Protein AF-A0A1B6C7W1-F1 (afdb_monomer)

Sequence (99 aa):
LTWLESEPRTPLICILSIGSDPSPQVTALAKSKEIPLRSVSMGQGQELHARRLISEAMAGGGWVLLQNIHLSLPFCSEAMDALVDTETIHETFRLWMTT

Radius of gyration: 12.59 Å; Cα contacts (8 Å, |Δi|>4): 150; chains: 1; bounding box: 34×22×38 Å

Nearest PDB structures (foldseek):
  8glv-assembly1_Lo  TM=9.246E-01  e=7.689E-09  Chlamydomonas reinhardtii
  8glv-assembly1_Kg  TM=9.139E-01  e=1.406E-08  Chlamydomonas reinhardtii
  6zyy-assembly1_C  TM=9.348E-01  e=1.719E-08  Tetrahymena thermophila SB210
  8j07-assembly1_k8  TM=9.319E-01  e=3.593E-08  Homo sapiens
  8glv-assembly1_Cn  TM=9.502E-01  e=3.070E-07  Chlamydomonas reinhardtii

Organism: NCBI:txid38151

Mean predicted aligned error: 3.96 Å

Foldseek 3Di:
DVVVPDWQLRAAEDEDDPPDDCVVVVVVVCVVVVFDEDEDEDAPPCLVVQVVVLVCCQVPNGEYEYEPCVNPVVSVVVSSVCSVPDPGGDGRYHYYYYD

Solvent-accessible surface area (backbone atoms only — not comparable to full-atom values): 5553 Å² total; per-residue (Å²): 109,75,68,84,77,52,45,51,72,50,64,47,76,47,79,48,55,96,94,51,77,60,65,65,56,55,50,52,49,29,57,76,66,75,40,59,70,47,77,47,68,47,44,95,82,35,62,69,56,50,52,51,52,47,53,52,19,31,70,72,27,23,33,35,36,37,32,45,35,72,66,38,53,72,56,50,54,51,54,54,49,50,51,66,72,48,90,72,64,26,83,66,14,37,44,37,37,31,74

pLDDT: mean 90.64, std 9.07, range [51.09, 97.94]

InterPro domains:
  IPR004273 Dynein heavy chain, D6 P-loop domain [PF03028] (8-99)
  IPR026983 Dynein heavy chain [PTHR22878] (3-99)
  IPR027417 P-loop containing nucleoside triphosphate hydrolase [G3DSA:3.40.50.300] (2-99)

Structure (mmCIF, N/CA/C/O backbone):
data_AF-A0A1B6C7W1-F1
#
_entry.id   AF-A0A1B6C7W1-F1
#
loop_
_atom_site.group_PDB
_atom_site.id
_atom_site.type_symbol
_atom_site.label_atom_id
_atom_site.label_alt_id
_atom_site.label_comp_id
_atom_site.label_asym_id
_atom_site.label_entity_id
_atom_site.label_seq_id
_atom_site.pdbx_PDB_ins_code
_atom_site.Cartn_x
_atom_site.Cartn_y
_atom_site.Cartn_z
_atom_site.occupancy
_atom_site.B_iso_or_equiv
_atom_site.auth_seq_id
_atom_site.auth_comp_id
_atom_site.auth_asym_id
_atom_site.auth_atom_id
_atom_site.pdbx_PDB_model_num
ATOM 1 N N . LEU A 1 1 ? -17.583 -1.476 -5.078 1.00 51.09 1 LEU A N 1
ATOM 2 C CA . LEU A 1 1 ? -17.892 -2.777 -4.447 1.00 51.09 1 LEU A CA 1
ATOM 3 C C . LEU A 1 1 ? -16.654 -3.320 -3.746 1.00 51.09 1 LEU A C 1
ATOM 5 O O . LEU A 1 1 ? -16.697 -3.444 -2.538 1.00 51.09 1 LEU A O 1
ATOM 9 N N . THR A 1 2 ? -15.516 -3.429 -4.433 1.00 62.78 2 THR A N 1
ATOM 10 C CA . THR A 1 2 ? -14.262 -4.003 -3.905 1.00 62.78 2 THR A CA 1
ATOM 11 C C . THR A 1 2 ? -13.734 -3.405 -2.590 1.00 62.78 2 THR A C 1
ATOM 13 O O . THR A 1 2 ? -13.190 -4.131 -1.774 1.00 62.78 2 THR A O 1
ATOM 16 N N . TRP A 1 3 ? -13.895 -2.097 -2.344 1.00 58.91 3 TRP A N 1
ATOM 17 C CA . TRP A 1 3 ? -13.501 -1.495 -1.056 1.00 58.91 3 TRP A CA 1
ATOM 18 C C . TRP A 1 3 ? -14.487 -1.780 0.092 1.00 58.91 3 TRP A C 1
ATOM 20 O O . TRP A 1 3 ? -14.072 -1.863 1.240 1.00 58.91 3 TRP A O 1
ATOM 30 N N . LEU A 1 4 ? -15.787 -1.922 -0.190 1.00 67.25 4 LEU A N 1
ATOM 31 C CA . LEU A 1 4 ? -16.784 -2.180 0.864 1.00 67.25 4 LEU A CA 1
ATOM 32 C C . LEU A 1 4 ? -16.597 -3.562 1.500 1.00 67.25 4 LEU A C 1
ATOM 34 O O . LEU A 1 4 ? -17.016 -3.778 2.628 1.00 67.25 4 LEU A O 1
ATOM 38 N N . GLU A 1 5 ? -15.965 -4.469 0.762 1.00 70.56 5 GLU A N 1
ATOM 39 C CA . GLU A 1 5 ? -15.652 -5.833 1.179 1.00 70.56 5 GLU A CA 1
ATOM 40 C C . GLU A 1 5 ? -14.203 -5.970 1.669 1.00 70.56 5 GLU A C 1
ATOM 42 O O . GLU A 1 5 ? -13.781 -7.070 2.009 1.00 70.56 5 GLU A O 1
ATOM 47 N N . SER A 1 6 ? -13.415 -4.886 1.683 1.00 78.38 6 SER A N 1
ATOM 48 C CA . SER A 1 6 ? -12.017 -4.957 2.106 1.00 78.38 6 SER A CA 1
ATOM 49 C C . SER A 1 6 ? -11.857 -4.695 3.595 1.00 78.38 6 SER A C 1
ATOM 51 O O . SER A 1 6 ? -12.533 -3.842 4.176 1.00 78.38 6 SER A O 1
ATOM 53 N N . GLU A 1 7 ? -10.897 -5.385 4.200 1.00 84.75 7 GLU A N 1
ATOM 54 C CA . GLU A 1 7 ? -10.582 -5.303 5.625 1.00 84.75 7 GLU A CA 1
ATOM 55 C C . GLU A 1 7 ? -9.212 -4.642 5.848 1.00 84.75 7 GLU A C 1
ATOM 57 O O . GLU A 1 7 ? -8.350 -4.709 4.969 1.00 84.75 7 GLU A O 1
ATOM 62 N N . PRO A 1 8 ? -8.953 -4.023 7.016 1.00 86.38 8 PRO A N 1
ATOM 63 C CA . PRO A 1 8 ? -7.662 -3.389 7.293 1.00 86.38 8 PRO A CA 1
ATOM 64 C C . PRO A 1 8 ? -6.455 -4.328 7.177 1.00 86.38 8 PRO A C 1
ATOM 66 O O . PRO A 1 8 ? -5.377 -3.902 6.771 1.00 86.38 8 PRO A O 1
ATOM 69 N N . ARG A 1 9 ? -6.637 -5.610 7.510 1.00 90.94 9 ARG A N 1
ATOM 70 C CA . ARG A 1 9 ? -5.585 -6.640 7.463 1.00 90.94 9 ARG A CA 1
ATOM 71 C C . ARG A 1 9 ? -5.523 -7.393 6.141 1.00 90.94 9 ARG A C 1
ATOM 73 O O . ARG A 1 9 ? -4.618 -8.197 5.947 1.00 90.94 9 ARG A O 1
ATOM 80 N N . THR A 1 10 ? -6.461 -7.136 5.235 1.00 89.69 10 THR A N 1
ATOM 81 C CA . THR A 1 10 ? -6.540 -7.816 3.945 1.00 89.69 10 THR A CA 1
ATOM 82 C C . THR A 1 10 ? -6.174 -6.822 2.850 1.00 89.69 10 THR A C 1
ATOM 84 O O . THR A 1 10 ? -7.019 -6.029 2.423 1.00 89.69 10 THR A O 1
ATOM 87 N N . PRO A 1 11 ? -4.911 -6.817 2.398 1.00 88.62 11 PRO A N 1
ATOM 88 C CA . PRO A 1 11 ? -4.491 -5.899 1.361 1.00 88.62 11 PRO A CA 1
ATOM 89 C C . PRO A 1 11 ? -5.153 -6.228 0.025 1.00 88.62 11 PRO A C 1
ATOM 91 O O . PRO A 1 11 ? -5.427 -7.383 -0.302 1.00 88.62 11 PRO A O 1
ATOM 94 N N . LEU A 1 12 ? -5.364 -5.189 -0.775 1.00 89.06 12 LEU A N 1
ATOM 95 C CA . LEU A 1 12 ? -5.900 -5.299 -2.125 1.00 89.06 12 LEU A CA 1
ATOM 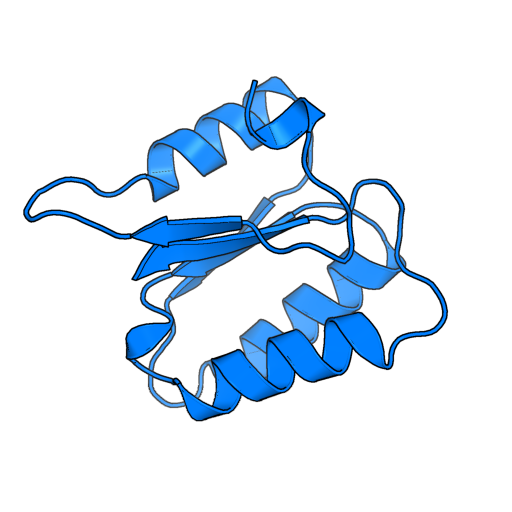96 C C . LEU A 1 12 ? -4.748 -5.256 -3.127 1.00 89.06 12 LEU A C 1
ATOM 98 O O . LEU A 1 12 ? -3.994 -4.284 -3.168 1.00 89.06 12 LEU A O 1
ATOM 102 N N . ILE A 1 13 ? -4.630 -6.295 -3.953 1.00 86.44 13 ILE A N 1
ATOM 103 C CA . ILE A 1 13 ? -3.609 -6.383 -5.001 1.00 86.44 13 ILE A CA 1
ATOM 104 C C . ILE A 1 13 ? -4.283 -6.234 -6.362 1.00 86.44 13 ILE A C 1
ATOM 106 O O . ILE A 1 13 ? -5.168 -7.011 -6.722 1.00 86.44 13 ILE A O 1
ATOM 110 N N . CYS A 1 14 ? -3.848 -5.242 -7.132 1.00 84.50 14 CYS A N 1
ATOM 111 C CA . CYS A 1 14 ? -4.251 -5.062 -8.516 1.00 84.50 14 CYS A CA 1
ATOM 112 C C . CYS A 1 14 ? -3.161 -5.604 -9.445 1.00 84.50 14 CYS A C 1
ATOM 114 O O . CYS A 1 14 ? -2.082 -5.020 -9.553 1.00 84.50 14 CYS A O 1
ATOM 116 N N . ILE A 1 15 ? -3.464 -6.710 -10.124 1.00 79.62 15 ILE A N 1
ATOM 117 C CA . ILE A 1 15 ? -2.573 -7.313 -11.118 1.00 79.62 15 ILE A CA 1
ATOM 118 C C . ILE A 1 15 ? -2.735 -6.549 -12.429 1.00 79.62 15 ILE A C 1
ATOM 120 O O . ILE A 1 15 ? -3.845 -6.470 -12.964 1.00 79.62 15 ILE A O 1
ATOM 124 N N . LEU A 1 16 ? -1.649 -5.961 -12.931 1.00 77.38 16 LEU A N 1
ATOM 125 C CA . LEU A 1 16 ? -1.709 -5.121 -14.118 1.00 77.38 16 LEU A CA 1
ATOM 126 C C . LEU A 1 16 ? -1.611 -5.977 -15.382 1.00 77.38 16 LEU A C 1
ATOM 128 O O . LEU A 1 16 ? -0.674 -6.750 -15.572 1.00 77.38 16 LEU A O 1
ATOM 132 N N . SER A 1 17 ? -2.575 -5.813 -16.286 1.00 73.12 17 SER A N 1
ATOM 133 C CA . SER A 1 17 ? -2.400 -6.188 -17.689 1.00 73.12 17 SER A CA 1
ATOM 134 C C . SER A 1 17 ? -1.705 -5.048 -18.436 1.00 73.12 17 SER A C 1
ATOM 136 O O . SER A 1 17 ? -1.837 -3.884 -18.052 1.00 73.12 17 SER A O 1
ATOM 138 N N . ILE A 1 18 ? -1.010 -5.357 -19.536 1.00 68.69 18 ILE A N 1
ATOM 139 C CA . ILE A 1 18 ? -0.343 -4.355 -20.385 1.00 68.69 18 ILE A CA 1
ATOM 140 C C . ILE A 1 18 ? -1.302 -3.185 -20.674 1.00 68.69 18 ILE A C 1
ATOM 142 O O . ILE A 1 18 ? -2.380 -3.385 -21.230 1.00 68.69 18 ILE A O 1
ATOM 146 N N . GLY A 1 19 ? -0.907 -1.969 -20.280 1.00 66.62 19 GLY A N 1
ATOM 147 C CA . GLY A 1 19 ? -1.661 -0.733 -20.525 1.00 66.62 19 GLY A CA 1
ATOM 148 C C . GLY A 1 19 ? -2.736 -0.368 -19.491 1.00 66.62 19 GLY A C 1
ATOM 149 O O . GLY A 1 19 ? -3.417 0.636 -19.683 1.00 66.62 19 GLY A O 1
ATOM 150 N N . SER A 1 20 ? -2.894 -1.127 -18.402 1.00 74.81 20 SER A N 1
ATOM 151 C CA . SER A 1 20 ? -3.864 -0.827 -17.341 1.00 74.81 20 SER A CA 1
ATOM 152 C C . SER A 1 20 ? -3.148 -0.496 -16.034 1.00 74.81 20 SER A C 1
ATOM 154 O O . SER A 1 20 ? -2.761 -1.407 -15.316 1.00 74.81 20 SER A O 1
ATOM 156 N N . ASP A 1 21 ? -3.000 0.791 -15.704 1.00 81.19 21 ASP A N 1
ATOM 157 C CA . ASP A 1 21 ? -2.586 1.247 -14.368 1.00 81.19 21 ASP A CA 1
ATOM 158 C C . ASP A 1 21 ? -3.829 1.697 -13.561 1.00 81.19 21 ASP A C 1
ATOM 160 O O . ASP A 1 21 ? -4.491 2.664 -13.946 1.00 81.19 21 ASP A O 1
ATOM 164 N N . PRO A 1 22 ? -4.187 1.019 -12.458 1.00 85.81 22 PRO A N 1
ATOM 165 C CA . PRO A 1 22 ? -5.310 1.334 -11.589 1.00 85.81 22 PRO A CA 1
ATOM 166 C C . PRO A 1 22 ? -4.954 2.386 -10.534 1.00 85.81 22 PRO A C 1
ATOM 168 O O . PRO A 1 22 ? -5.850 2.848 -9.828 1.00 85.81 22 PRO A O 1
ATOM 171 N N . SER A 1 23 ? -3.693 2.820 -10.421 1.00 89.44 23 SER A N 1
ATOM 172 C CA . SER A 1 23 ? -3.279 3.865 -9.472 1.00 89.44 23 SER A CA 1
ATOM 173 C C . SER A 1 23 ? -4.143 5.139 -9.561 1.00 89.44 23 SER A C 1
ATOM 175 O O . SER A 1 23 ? -4.568 5.642 -8.512 1.00 89.44 23 SER A O 1
ATOM 177 N N . PRO A 1 24 ? -4.511 5.648 -10.761 1.00 91.06 24 PRO A N 1
ATOM 178 C CA . PRO A 1 24 ? -5.423 6.786 -10.885 1.00 91.06 24 PRO A CA 1
ATOM 179 C C . PRO A 1 24 ? -6.832 6.490 -10.354 1.00 91.06 24 PRO A C 1
ATOM 181 O O . PRO A 1 24 ? -7.472 7.372 -9.786 1.00 91.06 24 PRO A O 1
ATOM 184 N N . GLN A 1 25 ? -7.315 5.253 -10.500 1.00 90.38 25 GLN A N 1
ATOM 185 C CA . GLN A 1 25 ? -8.643 4.832 -10.041 1.00 90.38 25 GLN A CA 1
ATOM 186 C C . GLN A 1 25 ? -8.683 4.719 -8.513 1.00 90.38 25 GLN A C 1
ATOM 188 O O . GLN A 1 25 ? -9.625 5.208 -7.891 1.00 90.38 25 GLN A O 1
ATOM 193 N N . VAL A 1 26 ? -7.634 4.154 -7.901 1.00 91.44 26 VAL A N 1
ATOM 194 C CA . VAL A 1 26 ? -7.458 4.125 -6.438 1.00 91.44 26 VAL A CA 1
ATOM 195 C C . VAL A 1 26 ? -7.393 5.550 -5.885 1.00 91.44 26 VAL A C 1
ATOM 197 O O . VAL A 1 26 ? -8.083 5.873 -4.919 1.00 91.44 26 VAL A O 1
ATOM 200 N N . THR A 1 27 ? -6.635 6.431 -6.543 1.00 92.81 27 THR A N 1
ATOM 201 C CA . THR A 1 27 ? -6.520 7.847 -6.161 1.00 92.81 27 THR A CA 1
ATOM 202 C C . THR A 1 27 ? -7.856 8.583 -6.256 1.00 92.81 27 THR A C 1
ATOM 204 O O . THR A 1 27 ? -8.249 9.283 -5.321 1.00 92.81 27 THR A O 1
ATOM 207 N N . ALA A 1 28 ? -8.590 8.405 -7.356 1.00 93.44 28 ALA A N 1
ATOM 208 C CA . ALA A 1 28 ? -9.911 9.000 -7.529 1.00 93.44 28 ALA A CA 1
ATOM 209 C C . ALA A 1 28 ? -10.909 8.483 -6.482 1.00 93.44 28 ALA A C 1
ATOM 211 O O . ALA A 1 28 ? -11.681 9.269 -5.928 1.00 93.44 28 ALA A O 1
ATOM 212 N N . LEU A 1 29 ? -10.860 7.185 -6.166 1.00 91.75 29 LEU A N 1
ATOM 213 C CA . LEU A 1 29 ? -11.705 6.582 -5.144 1.00 91.75 29 LEU A CA 1
ATOM 214 C C . LEU A 1 29 ? -11.399 7.158 -3.757 1.00 91.75 29 LEU A C 1
ATOM 216 O O . LEU A 1 29 ? -12.328 7.620 -3.096 1.00 91.75 29 LEU A O 1
ATOM 220 N N . ALA A 1 30 ? -10.129 7.196 -3.343 1.00 93.62 30 ALA A N 1
ATOM 221 C CA . ALA A 1 30 ? -9.722 7.773 -2.061 1.00 93.62 30 ALA A CA 1
ATOM 222 C C . ALA A 1 30 ? -10.189 9.230 -1.929 1.00 93.62 30 ALA A C 1
ATOM 224 O O . ALA A 1 30 ? -10.807 9.596 -0.931 1.00 93.62 30 ALA A O 1
ATOM 225 N N . LYS A 1 31 ? -10.005 10.030 -2.991 1.00 94.62 31 LYS A N 1
ATOM 226 C CA . LYS A 1 31 ? -10.482 11.417 -3.052 1.00 94.62 31 LYS A CA 1
ATOM 227 C C . LYS A 1 31 ? -12.002 11.515 -2.919 1.00 94.62 31 LYS A C 1
ATOM 229 O O . LYS A 1 31 ? -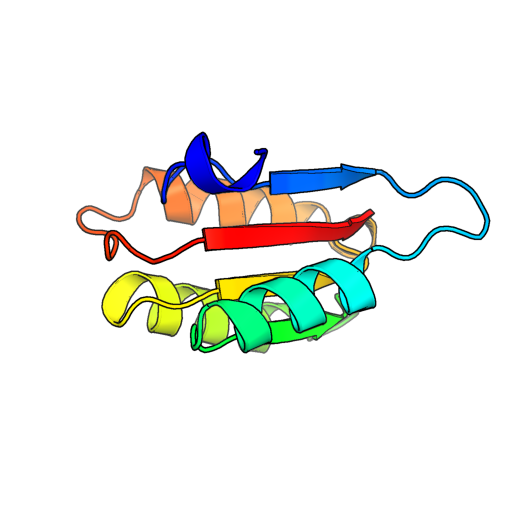12.484 12.346 -2.162 1.00 94.62 31 LYS A O 1
ATOM 234 N N . SER A 1 32 ? -12.759 10.664 -3.615 1.00 94.75 32 SER A N 1
ATOM 235 C CA . SER A 1 32 ? -14.230 10.646 -3.528 1.00 94.75 32 SER A CA 1
ATOM 236 C C . SER A 1 32 ? -14.760 10.252 -2.145 1.00 94.75 32 SER A C 1
ATOM 238 O O . SER A 1 32 ? -15.907 10.543 -1.819 1.00 94.75 32 SER A O 1
ATOM 240 N N . LYS A 1 33 ? -13.934 9.563 -1.352 1.00 90.31 33 LYS A N 1
ATOM 241 C CA . LYS A 1 33 ? -14.236 9.134 0.014 1.00 90.31 33 LYS A CA 1
ATOM 242 C C . LYS A 1 33 ? -13.642 10.057 1.075 1.00 90.31 33 LYS A C 1
ATOM 244 O O . LYS A 1 33 ? -13.833 9.781 2.251 1.00 90.31 33 LYS A O 1
ATOM 249 N N . GLU A 1 34 ? -12.923 11.104 0.664 1.00 94.94 34 GLU A N 1
ATOM 250 C CA . GLU A 1 34 ? -12.194 12.013 1.557 1.00 94.94 34 GLU A CA 1
ATOM 251 C C . GLU A 1 34 ? -11.206 11.278 2.481 1.00 94.94 34 GLU A C 1
ATOM 253 O O . GLU A 1 34 ? -10.926 11.702 3.600 1.00 94.94 34 GLU A O 1
ATOM 258 N N . ILE A 1 35 ? -10.650 10.161 2.001 1.00 94.56 35 ILE A N 1
ATOM 259 C CA . ILE A 1 35 ? -9.675 9.360 2.742 1.00 94.56 35 ILE A CA 1
ATOM 260 C C . ILE A 1 35 ? -8.263 9.787 2.320 1.00 94.56 35 ILE A C 1
ATOM 262 O O . ILE A 1 35 ? -7.969 9.804 1.120 1.00 94.56 35 ILE A O 1
ATOM 266 N N . PRO A 1 36 ? -7.358 10.091 3.270 1.0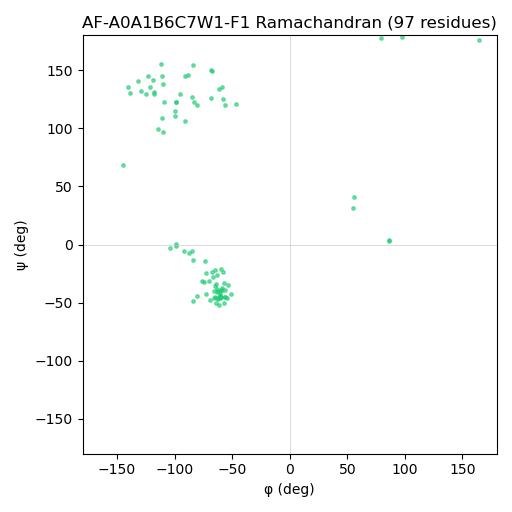0 96.06 36 PRO A N 1
ATOM 267 C CA . PRO A 1 36 ? -5.959 10.346 2.953 1.00 96.06 36 PRO A CA 1
ATOM 268 C C . PRO A 1 36 ? -5.338 9.138 2.250 1.00 96.06 36 PRO A C 1
ATOM 270 O O . PRO A 1 36 ? -5.373 8.030 2.779 1.00 96.06 36 PRO A O 1
ATOM 273 N N . LEU A 1 37 ? -4.748 9.352 1.076 1.00 96.94 37 LEU A N 1
ATOM 274 C CA . LEU A 1 37 ? -3.993 8.342 0.339 1.00 96.94 37 LEU A CA 1
ATOM 275 C C . LEU A 1 37 ? -2.549 8.806 0.200 1.00 96.94 37 LEU A C 1
ATOM 277 O O . LEU A 1 37 ? -2.294 9.932 -0.229 1.00 96.94 37 LEU A O 1
ATOM 281 N N . ARG A 1 38 ? -1.607 7.920 0.517 1.00 97.50 38 ARG A N 1
ATOM 282 C CA . ARG A 1 38 ? -0.182 8.127 0.261 1.00 97.50 38 ARG A CA 1
ATOM 283 C C . ARG A 1 38 ? 0.337 7.015 -0.635 1.00 97.50 38 ARG A C 1
ATOM 285 O O . ARG A 1 38 ? 0.014 5.851 -0.425 1.00 97.50 38 ARG A O 1
ATOM 292 N N . SER A 1 39 ? 1.130 7.369 -1.635 1.00 96.12 39 SER A N 1
ATOM 293 C CA . SER A 1 39 ? 1.636 6.425 -2.629 1.00 96.12 39 SER A CA 1
ATOM 294 C C . SER A 1 39 ? 3.155 6.433 -2.677 1.00 96.12 39 SER A C 1
ATOM 296 O O . SER A 1 39 ? 3.775 7.489 -2.560 1.00 96.12 39 SER A O 1
ATOM 298 N N . VAL A 1 40 ? 3.742 5.266 -2.914 1.00 96.31 40 VAL A N 1
ATOM 299 C CA . VAL A 1 40 ? 5.173 5.098 -3.169 1.00 96.31 40 VAL A CA 1
ATOM 300 C C . VAL A 1 40 ? 5.353 4.077 -4.286 1.00 96.31 40 VAL A C 1
ATOM 302 O O . VAL A 1 40 ? 4.770 2.996 -4.240 1.00 96.31 40 VAL A O 1
ATOM 305 N N . SER A 1 41 ? 6.155 4.415 -5.297 1.00 95.38 41 SER A N 1
ATOM 306 C CA . SER A 1 41 ? 6.603 3.430 -6.281 1.00 95.38 41 SER A CA 1
ATOM 307 C C . SER A 1 41 ? 7.796 2.689 -5.718 1.00 95.38 41 SER A C 1
ATOM 309 O O . SER A 1 41 ? 8.807 3.303 -5.387 1.00 95.38 41 SER A O 1
ATOM 311 N N . MET A 1 42 ? 7.681 1.371 -5.635 1.00 95.56 42 MET A N 1
ATOM 312 C CA . MET A 1 42 ? 8.751 0.517 -5.155 1.00 95.56 42 MET A CA 1
ATOM 313 C C . MET A 1 42 ? 9.918 0.510 -6.142 1.00 95.56 42 MET A C 1
ATOM 315 O O . MET A 1 42 ? 9.761 0.718 -7.344 1.00 95.56 42 MET A O 1
ATOM 319 N N . GLY A 1 43 ? 11.109 0.324 -5.590 1.00 91.31 43 GLY A N 1
ATOM 320 C CA . GLY A 1 43 ? 12.393 0.441 -6.263 1.00 91.31 43 GLY A CA 1
ATOM 321 C C . GLY A 1 43 ? 13.497 0.529 -5.214 1.00 91.31 43 GLY A C 1
ATOM 322 O O . GLY A 1 43 ? 13.214 0.578 -4.015 1.00 91.31 43 GLY A O 1
ATOM 323 N N . GLN A 1 44 ? 14.753 0.561 -5.652 1.00 91.44 44 GLN A N 1
ATOM 324 C CA . GLN A 1 44 ? 15.895 0.538 -4.740 1.00 91.44 44 GLN A CA 1
ATOM 325 C C . GLN A 1 44 ? 15.832 1.687 -3.714 1.00 91.44 44 GLN A C 1
ATOM 327 O O . GLN A 1 44 ? 15.846 2.861 -4.082 1.00 91.44 44 GLN A O 1
ATOM 332 N N . GLY A 1 45 ? 15.791 1.340 -2.423 1.00 93.38 45 GLY A N 1
ATOM 333 C CA . GLY A 1 45 ? 15.851 2.292 -1.310 1.00 93.38 45 GLY A CA 1
ATOM 334 C C . GLY A 1 45 ? 14.504 2.888 -0.886 1.00 93.38 45 GLY A C 1
ATOM 335 O O . GLY A 1 45 ? 14.477 3.747 -0.003 1.00 93.38 45 GLY A O 1
ATOM 336 N N . GLN A 1 46 ? 13.389 2.452 -1.477 1.00 96.69 46 GLN A N 1
ATOM 337 C CA . GLN A 1 46 ? 12.047 2.945 -1.135 1.00 96.69 46 GLN A CA 1
ATOM 338 C C . GLN A 1 46 ? 11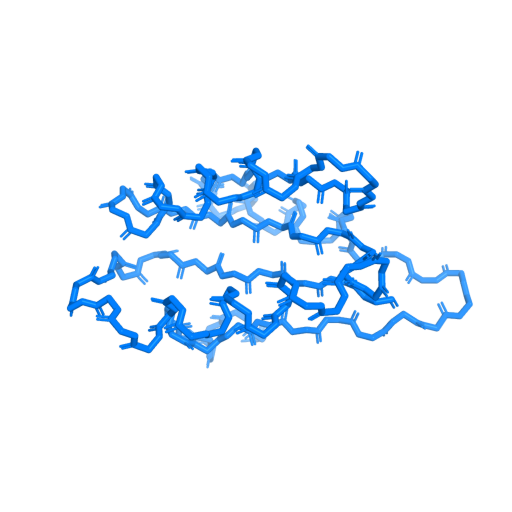.431 2.233 0.074 1.00 96.69 46 GLN A C 1
ATOM 340 O O . GLN A 1 46 ? 10.474 2.731 0.666 1.00 96.69 46 GLN A O 1
ATOM 345 N N . GLU A 1 47 ? 11.999 1.107 0.504 1.00 95.81 47 GLU A N 1
ATOM 346 C CA . GLU A 1 47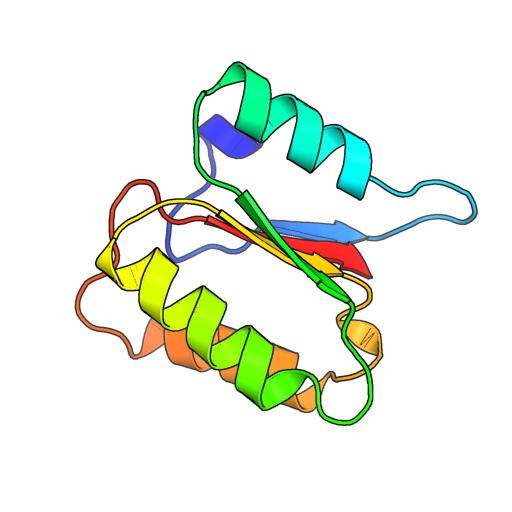 ? 11.470 0.264 1.577 1.00 95.81 47 GLU A CA 1
ATOM 347 C C . GLU A 1 47 ? 11.350 1.025 2.903 1.00 95.81 47 GLU A C 1
ATOM 349 O O . GLU A 1 47 ? 10.382 0.853 3.642 1.00 95.81 47 GLU A O 1
ATOM 354 N N . LEU A 1 48 ? 12.324 1.884 3.228 1.00 96.44 48 LEU A N 1
ATOM 355 C CA . LEU A 1 48 ? 12.281 2.688 4.455 1.00 96.44 48 LEU A CA 1
ATOM 356 C C . LEU A 1 48 ? 11.128 3.698 4.421 1.00 96.44 48 LEU A C 1
ATOM 358 O O . LEU A 1 48 ? 10.462 3.914 5.434 1.00 96.44 48 LEU A O 1
ATOM 362 N N . HIS A 1 49 ? 10.891 4.314 3.263 1.00 97.19 49 HIS A N 1
ATOM 363 C CA . HIS A 1 49 ? 9.798 5.261 3.092 1.00 97.19 49 HIS A CA 1
ATOM 364 C C . HIS A 1 49 ? 8.445 4.545 3.153 1.00 97.19 49 HIS A C 1
ATOM 366 O O . HIS A 1 49 ? 7.583 4.943 3.933 1.00 97.19 49 HIS A O 1
ATOM 372 N N . ALA A 1 50 ? 8.300 3.435 2.424 1.00 97.44 50 ALA A N 1
ATOM 373 C CA . ALA A 1 50 ? 7.101 2.605 2.429 1.00 97.44 50 ALA A CA 1
ATOM 374 C C . ALA A 1 50 ? 6.730 2.125 3.843 1.00 97.44 50 ALA A C 1
ATOM 376 O O . ALA A 1 50 ? 5.583 2.281 4.256 1.00 97.44 50 ALA A O 1
ATOM 377 N N . ARG A 1 51 ? 7.706 1.648 4.631 1.00 97.31 51 ARG A N 1
ATOM 378 C CA . ARG A 1 51 ? 7.502 1.250 6.039 1.00 97.31 51 ARG A CA 1
ATOM 379 C C . ARG A 1 51 ? 6.889 2.359 6.885 1.00 97.31 51 ARG A C 1
ATOM 381 O O . ARG A 1 51 ? 5.953 2.113 7.639 1.00 97.31 51 ARG A O 1
ATOM 388 N N . ARG A 1 52 ? 7.414 3.582 6.757 1.00 97.69 52 ARG A N 1
ATOM 389 C CA . ARG A 1 52 ? 6.906 4.745 7.500 1.00 97.69 52 ARG A CA 1
ATOM 390 C C . ARG A 1 52 ? 5.467 5.057 7.111 1.00 97.69 52 ARG A C 1
ATOM 392 O O . ARG A 1 52 ? 4.633 5.223 7.991 1.00 97.69 52 ARG A O 1
ATOM 399 N N . LEU A 1 53 ? 5.163 5.067 5.810 1.00 97.94 53 LEU A N 1
ATOM 400 C CA . LEU A 1 53 ? 3.804 5.311 5.322 1.00 97.94 53 LEU A CA 1
ATOM 401 C C . LEU A 1 53 ? 2.809 4.272 5.850 1.00 97.94 53 LEU A C 1
ATOM 403 O O . LEU A 1 53 ? 1.734 4.648 6.309 1.00 97.94 53 LEU A O 1
ATOM 407 N N . ILE A 1 54 ? 3.180 2.988 5.806 1.00 97.62 54 ILE A N 1
ATOM 408 C CA . ILE A 1 54 ? 2.362 1.884 6.321 1.00 97.62 54 ILE A CA 1
ATOM 409 C C . ILE A 1 54 ? 2.128 2.055 7.821 1.00 97.62 54 ILE A C 1
ATOM 411 O O . ILE A 1 54 ? 0.980 2.081 8.245 1.00 97.62 54 ILE A O 1
ATOM 415 N N . SER A 1 55 ? 3.186 2.249 8.612 1.00 96.56 55 SER A N 1
ATOM 416 C CA . SER A 1 55 ? 3.075 2.397 10.068 1.00 96.56 55 SER A CA 1
ATOM 417 C C . SER A 1 55 ? 2.196 3.586 10.471 1.00 96.56 55 SER A C 1
ATOM 419 O O . SER A 1 55 ? 1.307 3.444 11.310 1.00 96.56 55 SER A O 1
ATOM 421 N N . GLU A 1 56 ? 2.385 4.744 9.833 1.00 97.00 56 GLU A N 1
ATOM 422 C CA . GLU A 1 56 ? 1.579 5.935 10.108 1.00 97.00 56 GLU A CA 1
ATOM 423 C C . GLU A 1 56 ? 0.102 5.722 9.754 1.00 97.00 56 GLU A C 1
ATOM 425 O O . GLU A 1 56 ? -0.777 6.121 10.517 1.00 97.00 56 GLU A O 1
ATOM 430 N N . ALA A 1 57 ? -0.186 5.066 8.627 1.00 97.12 57 ALA A N 1
ATOM 431 C CA . ALA A 1 5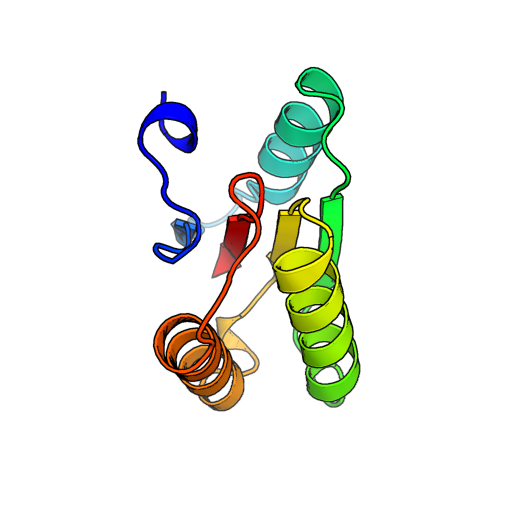7 ? -1.555 4.793 8.203 1.00 97.12 57 ALA A CA 1
ATOM 432 C C . ALA A 1 57 ? -2.218 3.672 9.024 1.00 97.12 57 ALA A C 1
ATOM 434 O O . ALA A 1 57 ? -3.421 3.725 9.265 1.00 97.12 57 ALA A O 1
ATOM 435 N N . MET A 1 58 ? -1.461 2.678 9.499 1.00 96.62 58 MET A N 1
ATOM 436 C CA . MET A 1 58 ? -1.974 1.660 10.422 1.00 96.62 58 MET A CA 1
ATOM 437 C C . MET A 1 58 ? -2.378 2.281 11.762 1.00 96.62 58 MET A C 1
ATOM 439 O O . MET A 1 58 ? -3.386 1.871 12.326 1.00 96.62 58 MET A O 1
ATOM 443 N N . ALA A 1 59 ? -1.647 3.292 12.244 1.00 96.12 59 ALA A N 1
ATOM 444 C CA . ALA A 1 59 ? -1.967 3.988 13.491 1.00 96.12 59 ALA A CA 1
ATOM 445 C C . ALA A 1 59 ? -3.078 5.044 13.333 1.00 96.12 59 ALA A C 1
ATOM 447 O O . ALA A 1 59 ? -3.966 5.141 14.177 1.00 96.12 59 ALA A O 1
ATOM 448 N N . GLY A 1 60 ? -3.026 5.853 12.269 1.00 95.88 60 GLY A N 1
ATOM 449 C CA . GLY A 1 60 ? -3.897 7.021 12.074 1.00 95.88 60 GLY A CA 1
ATOM 450 C C . GLY A 1 60 ? -5.028 6.838 11.061 1.00 95.88 60 GLY A C 1
ATOM 451 O O . GLY A 1 60 ? -5.827 7.752 10.863 1.00 95.88 60 GLY A O 1
ATOM 452 N N . GLY A 1 61 ? -5.092 5.685 10.397 1.00 95.44 61 GLY A N 1
ATOM 453 C CA . GLY A 1 61 ? -6.007 5.445 9.291 1.00 95.44 61 GLY A CA 1
ATOM 454 C C . GLY A 1 61 ? -5.534 6.038 7.968 1.00 95.44 61 GLY A C 1
ATOM 455 O O . GLY A 1 61 ? -4.506 6.708 7.868 1.00 95.44 61 GLY A O 1
ATOM 456 N N . GLY A 1 62 ? -6.319 5.789 6.922 1.00 96.44 62 GLY A N 1
ATOM 457 C CA . GLY A 1 62 ? -5.976 6.190 5.560 1.00 96.44 62 GLY A CA 1
ATOM 458 C C . GLY A 1 62 ? -5.343 5.068 4.748 1.00 96.44 62 GLY A C 1
ATOM 459 O O . GLY A 1 62 ? -5.201 3.932 5.192 1.00 96.44 62 GLY A O 1
ATOM 460 N N . TRP A 1 63 ? -5.042 5.357 3.492 1.00 97.19 63 TRP A N 1
ATOM 461 C CA . TRP A 1 63 ? -4.629 4.351 2.527 1.00 97.19 63 TRP A CA 1
ATOM 462 C C . TRP A 1 63 ? -3.168 4.519 2.147 1.00 97.19 63 TRP A C 1
ATOM 464 O O . TRP A 1 63 ? -2.664 5.636 1.999 1.00 97.19 63 TRP A O 1
ATOM 474 N N . VAL A 1 64 ? -2.511 3.387 1.924 1.00 97.88 64 VAL A N 1
ATOM 475 C CA . VAL A 1 64 ? -1.171 3.334 1.345 1.00 97.88 64 VAL A CA 1
ATOM 476 C C . VAL A 1 64 ? -1.242 2.579 0.031 1.00 97.88 64 VAL A C 1
ATOM 478 O O . VAL A 1 64 ? -1.807 1.492 -0.017 1.00 97.88 64 VAL A O 1
ATOM 481 N N . LEU A 1 65 ? -0.681 3.156 -1.028 1.00 97.19 65 LEU A N 1
ATOM 482 C CA . LEU A 1 65 ? -0.549 2.530 -2.339 1.00 97.19 65 LEU A CA 1
ATOM 483 C C . LEU A 1 65 ? 0.927 2.240 -2.627 1.00 97.19 65 LEU A C 1
ATOM 485 O O . LEU A 1 65 ? 1.704 3.162 -2.876 1.00 97.19 65 LEU A O 1
ATOM 489 N N . LEU A 1 66 ? 1.298 0.962 -2.611 1.00 96.44 66 LEU A N 1
ATOM 490 C CA . LEU A 1 66 ? 2.608 0.482 -3.043 1.00 96.44 66 LEU A CA 1
ATOM 491 C C . LEU A 1 66 ? 2.539 0.142 -4.532 1.00 96.44 66 LEU A C 1
ATOM 493 O O . LEU A 1 66 ? 1.935 -0.856 -4.928 1.00 96.44 66 LEU A O 1
ATOM 497 N N . GLN A 1 67 ? 3.137 0.978 -5.369 1.00 94.81 67 GLN A N 1
ATOM 498 C CA . GLN A 1 67 ? 3.144 0.761 -6.812 1.00 94.81 67 GLN A CA 1
ATOM 499 C C . GLN A 1 67 ? 4.341 -0.100 -7.204 1.00 94.81 67 GLN A C 1
ATOM 501 O O . GLN A 1 67 ? 5.414 0.037 -6.618 1.00 94.81 67 GLN A O 1
ATOM 506 N N . ASN A 1 68 ? 4.183 -0.947 -8.219 1.00 92.81 68 ASN A N 1
ATOM 507 C CA . ASN A 1 68 ? 5.258 -1.794 -8.744 1.00 92.81 68 ASN A CA 1
ATOM 508 C C . ASN A 1 68 ? 5.894 -2.683 -7.660 1.00 92.81 68 ASN A C 1
ATOM 510 O O . ASN A 1 68 ? 7.114 -2.843 -7.612 1.00 92.81 68 ASN A O 1
ATOM 514 N N . ILE A 1 69 ? 5.080 -3.260 -6.765 1.00 94.19 69 ILE A N 1
ATOM 515 C CA . ILE A 1 69 ? 5.565 -4.035 -5.607 1.00 94.19 69 ILE A CA 1
ATOM 516 C C . ILE A 1 69 ? 6.444 -5.228 -6.020 1.00 94.19 69 ILE A C 1
ATOM 518 O O . ILE A 1 69 ? 7.317 -5.653 -5.266 1.00 94.19 69 ILE A O 1
ATOM 522 N N . HIS A 1 70 ? 6.287 -5.712 -7.257 1.00 91.56 70 HIS A N 1
ATOM 523 C CA . HIS A 1 70 ? 7.122 -6.751 -7.860 1.00 91.56 70 HIS A CA 1
ATOM 524 C C . HIS A 1 70 ? 8.616 -6.376 -7.941 1.00 91.56 70 HIS A C 1
ATOM 526 O O . HIS A 1 70 ? 9.461 -7.265 -8.007 1.00 91.56 70 HIS A O 1
ATOM 532 N N . LEU A 1 71 ? 8.962 -5.083 -7.896 1.00 92.75 71 LEU A N 1
ATOM 533 C CA . LEU A 1 71 ? 10.348 -4.608 -7.849 1.00 92.75 71 LEU A CA 1
ATOM 534 C C . LEU A 1 71 ? 11.016 -4.830 -6.481 1.00 92.75 71 LEU A C 1
ATOM 536 O O . LEU A 1 71 ? 12.236 -4.728 -6.382 1.00 92.75 71 LEU A O 1
ATOM 540 N N . SER A 1 72 ? 10.243 -5.141 -5.432 1.00 93.12 72 SER A N 1
ATOM 541 C CA . SER A 1 72 ? 10.756 -5.467 -4.096 1.00 93.12 72 SER A CA 1
ATOM 542 C C . SER A 1 72 ? 9.882 -6.535 -3.423 1.00 93.12 72 SER A C 1
ATOM 544 O O . SER A 1 72 ? 9.182 -6.289 -2.441 1.00 93.12 72 SER A O 1
ATOM 546 N N . LEU A 1 73 ? 9.928 -7.762 -3.956 1.00 92.44 73 LEU A N 1
ATOM 547 C CA . LEU A 1 73 ? 9.216 -8.917 -3.387 1.00 92.44 73 LEU A CA 1
ATOM 548 C C . LEU A 1 73 ? 9.557 -9.205 -1.911 1.00 92.44 73 LEU A C 1
ATOM 550 O O . LEU A 1 73 ? 8.628 -9.515 -1.167 1.00 92.44 73 LEU A O 1
ATOM 554 N N . PRO A 1 74 ? 10.818 -9.074 -1.437 1.00 94.38 74 PRO A N 1
ATOM 555 C CA . PRO A 1 74 ? 11.116 -9.248 -0.015 1.00 94.38 74 PRO A CA 1
ATOM 556 C C . PRO A 1 74 ? 10.338 -8.268 0.869 1.00 94.38 74 PRO A C 1
ATOM 558 O O . PRO A 1 74 ? 9.822 -8.655 1.913 1.00 94.38 74 PRO A O 1
ATOM 561 N N . PHE A 1 75 ? 10.194 -7.018 0.417 1.00 95.50 75 PHE A N 1
ATOM 562 C CA . PHE A 1 75 ? 9.402 -6.021 1.126 1.00 95.50 75 PHE A CA 1
ATOM 563 C C . PHE A 1 75 ? 7.900 -6.316 1.060 1.00 95.50 75 PHE A C 1
ATOM 565 O O . PHE A 1 75 ? 7.180 -6.012 2.004 1.00 95.50 75 PHE A O 1
ATOM 572 N N . CYS A 1 76 ? 7.414 -6.926 -0.026 1.00 94.00 76 CYS A N 1
ATOM 573 C CA . CYS A 1 76 ? 6.031 -7.392 -0.100 1.00 94.00 76 CYS A CA 1
ATOM 574 C C . CYS A 1 76 ? 5.719 -8.365 1.041 1.00 94.00 76 CYS A C 1
ATOM 576 O O . CYS A 1 76 ? 4.735 -8.162 1.744 1.00 94.00 76 CYS A O 1
ATOM 578 N N . SER A 1 77 ? 6.561 -9.384 1.246 1.00 94.38 77 SER A N 1
ATOM 579 C CA . SER A 1 77 ? 6.391 -10.339 2.349 1.00 94.38 77 SER A CA 1
ATOM 580 C C . SER A 1 77 ? 6.441 -9.640 3.702 1.00 94.38 77 SER A C 1
ATOM 582 O O . SER A 1 77 ? 5.548 -9.818 4.519 1.00 94.38 77 SER A O 1
ATOM 584 N N . GLU A 1 78 ? 7.418 -8.759 3.898 1.00 95.44 78 GLU A N 1
ATOM 585 C CA . GLU A 1 78 ? 7.545 -8.0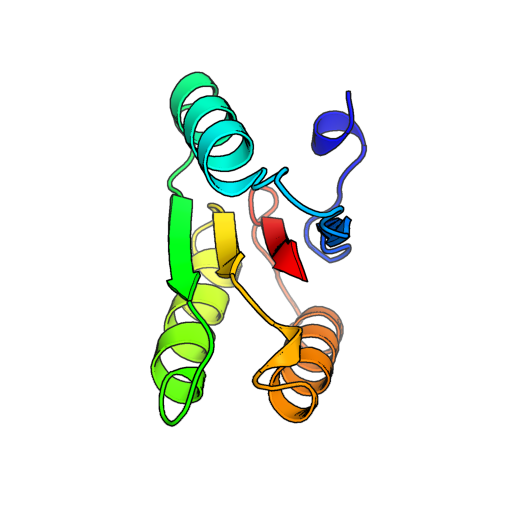01 5.140 1.00 95.44 78 GLU A CA 1
ATOM 586 C C . GLU A 1 78 ? 6.325 -7.114 5.435 1.00 95.44 78 GLU A C 1
ATOM 588 O O . GLU A 1 78 ? 5.880 -7.020 6.577 1.00 95.44 78 GLU A O 1
ATOM 593 N N . ALA A 1 79 ? 5.761 -6.461 4.416 1.00 94.88 79 ALA A N 1
ATOM 594 C CA . ALA A 1 79 ? 4.550 -5.667 4.571 1.00 94.88 79 ALA A CA 1
ATOM 595 C C . ALA A 1 79 ? 3.359 -6.546 4.981 1.00 94.88 79 ALA A C 1
ATOM 597 O O . ALA A 1 79 ? 2.569 -6.124 5.820 1.00 94.88 79 ALA A O 1
ATOM 598 N N . MET A 1 80 ? 3.244 -7.763 4.434 1.00 93.75 80 MET A N 1
ATOM 599 C CA . MET A 1 80 ? 2.220 -8.732 4.844 1.00 93.75 80 MET A CA 1
ATOM 600 C C . MET A 1 80 ? 2.414 -9.178 6.296 1.00 93.75 80 MET A C 1
ATOM 602 O O . MET A 1 80 ? 1.446 -9.181 7.053 1.00 93.75 80 MET A O 1
ATOM 606 N N . ASP A 1 81 ? 3.648 -9.495 6.695 1.00 94.44 81 ASP A N 1
ATOM 607 C CA . ASP A 1 81 ? 3.976 -9.905 8.064 1.00 94.44 81 ASP A CA 1
ATOM 608 C C . ASP A 1 81 ? 3.631 -8.787 9.060 1.00 94.44 81 ASP A C 1
ATOM 610 O O . ASP A 1 81 ? 2.944 -9.018 10.054 1.00 94.44 81 ASP A O 1
ATOM 614 N N . ALA A 1 82 ? 3.968 -7.534 8.735 1.00 93.50 82 ALA A N 1
ATOM 615 C CA . ALA A 1 82 ? 3.618 -6.377 9.557 1.00 93.50 82 ALA A CA 1
ATOM 616 C C . ALA A 1 82 ? 2.098 -6.222 9.760 1.00 93.50 82 ALA A C 1
ATOM 618 O O . ALA A 1 82 ? 1.659 -5.852 10.853 1.00 93.50 82 ALA A O 1
ATOM 619 N N . LEU A 1 83 ? 1.280 -6.518 8.741 1.00 93.44 83 LEU A N 1
ATOM 620 C CA . LEU A 1 83 ? -0.183 -6.497 8.861 1.00 93.44 83 LEU A CA 1
ATOM 621 C C . LEU A 1 83 ? -0.722 -7.577 9.800 1.00 93.44 83 LEU A C 1
ATOM 623 O O . LEU A 1 83 ? -1.801 -7.388 10.362 1.00 93.44 83 LEU A O 1
ATOM 627 N N . VAL A 1 84 ? -0.021 -8.699 9.956 1.00 92.19 84 VAL A N 1
ATOM 628 C CA . VAL A 1 84 ? -0.410 -9.792 10.856 1.00 92.19 84 VAL A CA 1
ATOM 629 C C . VAL A 1 84 ? 0.058 -9.496 12.278 1.00 92.19 84 VAL A C 1
ATOM 631 O O . VAL A 1 84 ? -0.749 -9.542 13.204 1.00 92.19 84 VAL A O 1
ATOM 634 N N . ASP A 1 85 ? 1.324 -9.117 12.430 1.00 92.69 85 ASP A N 1
ATOM 635 C CA . ASP A 1 85 ? 1.987 -8.964 13.726 1.00 92.69 85 ASP A CA 1
ATOM 636 C C . ASP A 1 85 ? 1.529 -7.727 14.504 1.00 92.69 85 ASP A C 1
ATOM 638 O O . ASP A 1 85 ? 1.615 -7.684 15.731 1.00 92.69 85 ASP A O 1
ATOM 642 N N . THR A 1 86 ? 1.030 -6.700 13.813 1.00 92.81 86 THR A N 1
ATOM 643 C CA . THR A 1 86 ? 0.561 -5.486 14.488 1.00 92.81 86 THR A CA 1
ATOM 644 C C . THR A 1 86 ? -0.695 -5.783 15.306 1.00 92.81 86 THR A C 1
ATOM 646 O O . THR A 1 86 ? -1.686 -6.257 14.759 1.00 92.81 86 THR A O 1
ATOM 649 N N . GLU A 1 87 ? -0.710 -5.453 16.600 1.00 90.19 87 GLU A N 1
ATOM 650 C CA . GLU A 1 87 ? -1.857 -5.717 17.486 1.00 90.19 87 GLU A CA 1
ATOM 651 C C . GLU A 1 87 ? -3.106 -4.908 17.104 1.00 90.19 87 GLU A C 1
ATOM 653 O O . GLU A 1 87 ? -4.207 -5.455 17.007 1.00 90.19 87 GLU A O 1
ATOM 658 N N . THR A 1 88 ? -2.942 -3.610 16.842 1.00 92.19 88 THR A N 1
ATOM 659 C CA . THR A 1 88 ? -4.042 -2.686 16.546 1.00 92.19 88 THR A CA 1
ATOM 660 C C . THR A 1 88 ? -3.823 -1.980 15.214 1.00 92.19 88 THR A C 1
ATOM 662 O O . THR A 1 88 ? -2.763 -1.427 14.938 1.00 92.19 88 THR A O 1
ATOM 665 N N . ILE A 1 89 ? -4.847 -2.009 14.363 1.00 95.62 89 ILE A N 1
ATOM 666 C CA . ILE A 1 89 ? -4.843 -1.344 13.060 1.00 95.62 89 ILE A CA 1
ATOM 667 C C . ILE A 1 89 ? -6.106 -0.507 12.974 1.00 95.62 89 ILE A C 1
ATOM 669 O O . ILE A 1 89 ? -7.200 -0.988 13.266 1.00 95.62 89 ILE A O 1
ATOM 673 N N . HIS A 1 90 ? -5.946 0.743 12.562 1.00 96.00 90 HIS A N 1
ATOM 674 C CA . HIS A 1 90 ? -7.045 1.671 12.389 1.00 96.00 90 HIS A CA 1
ATOM 675 C C . HIS A 1 90 ? -8.071 1.128 11.382 1.00 96.00 90 HIS A C 1
ATOM 677 O O . HIS A 1 90 ? -7.721 0.669 10.297 1.00 96.00 90 HIS A O 1
ATOM 683 N N . GLU A 1 91 ? -9.362 1.225 11.694 1.00 92.69 91 GLU A N 1
ATOM 684 C CA . GLU A 1 91 ? -10.431 0.579 10.914 1.00 92.69 91 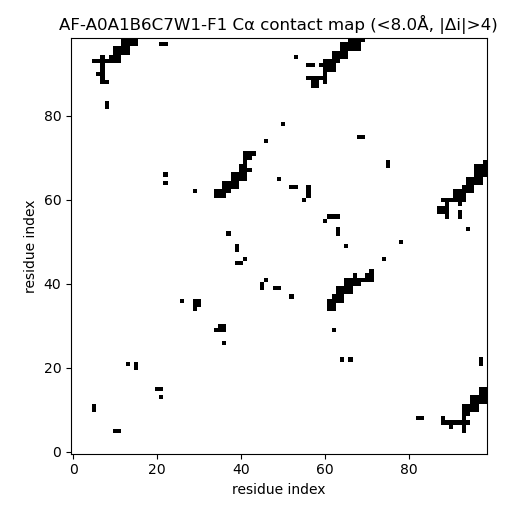GLU A CA 1
ATOM 685 C C . GLU A 1 91 ? -10.543 1.084 9.467 1.00 92.69 91 GLU A C 1
ATOM 687 O O . GLU A 1 91 ? -10.998 0.368 8.572 1.00 92.69 91 GLU A O 1
ATOM 692 N N . THR A 1 92 ? -10.108 2.319 9.211 1.00 93.31 92 THR A N 1
ATOM 693 C CA . THR A 1 92 ? -10.089 2.916 7.863 1.00 93.31 92 THR A CA 1
ATOM 694 C C . THR A 1 92 ? -8.816 2.611 7.078 1.00 93.31 92 THR A C 1
ATOM 696 O O . THR A 1 92 ? -8.750 2.940 5.889 1.00 93.31 92 THR A O 1
ATOM 699 N N . PHE A 1 93 ? -7.811 1.996 7.712 1.00 96.12 93 PHE A N 1
ATOM 700 C CA . PHE A 1 93 ? -6.555 1.661 7.058 1.00 96.12 93 PHE A CA 1
ATOM 701 C C . PHE A 1 93 ? -6.797 0.701 5.90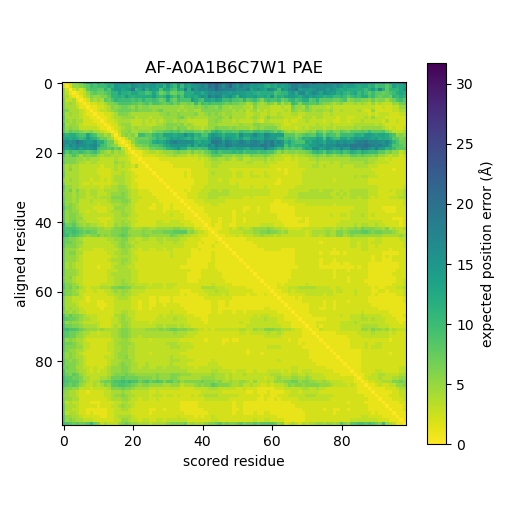0 1.00 96.12 93 PHE A C 1
ATOM 703 O O . PHE A 1 93 ? -7.504 -0.288 6.069 1.00 96.12 93 PHE A O 1
ATOM 710 N N . ARG A 1 94 ? -6.205 0.953 4.734 1.00 95.62 94 ARG A N 1
ATOM 711 C CA . ARG A 1 94 ? -6.144 -0.039 3.651 1.00 95.62 94 ARG A CA 1
ATOM 712 C C . ARG A 1 94 ? -4.783 0.009 2.976 1.00 95.62 94 ARG A C 1
ATOM 714 O O . ARG A 1 94 ? -4.298 1.087 2.626 1.00 95.62 94 ARG A O 1
ATOM 721 N N . LEU A 1 95 ? -4.215 -1.166 2.732 1.00 96.19 95 LEU A N 1
ATOM 722 C CA . LEU A 1 95 ? -3.022 -1.325 1.912 1.00 96.19 95 LEU A CA 1
ATOM 723 C C . LEU A 1 95 ? -3.424 -1.758 0.499 1.00 96.19 95 LEU A C 1
ATOM 725 O O . LEU A 1 95 ? -4.083 -2.780 0.312 1.00 96.19 95 LEU A O 1
ATOM 729 N N . TRP A 1 96 ? -3.016 -0.967 -0.485 1.00 95.31 96 TRP A N 1
ATOM 730 C CA . TRP A 1 96 ? -3.188 -1.222 -1.908 1.00 95.31 96 TRP A CA 1
ATOM 731 C C . TRP A 1 96 ? -1.830 -1.521 -2.528 1.00 95.31 96 TRP A C 1
ATOM 733 O O . TRP A 1 96 ? -0.847 -0.841 -2.234 1.00 95.31 96 TRP A O 1
ATOM 743 N N . MET A 1 97 ? -1.775 -2.508 -3.412 1.00 94.38 97 MET A N 1
ATOM 744 C CA . MET A 1 97 ? -0.557 -2.887 -4.120 1.00 94.38 97 MET A CA 1
ATOM 745 C C . MET A 1 97 ? -0.831 -3.034 -5.615 1.00 94.38 97 MET A C 1
ATOM 747 O O . MET A 1 97 ? -1.871 -3.568 -5.998 1.00 94.38 97 MET A O 1
ATOM 751 N N . THR A 1 98 ? 0.100 -2.598 -6.463 1.00 92.56 98 THR A N 1
ATOM 752 C CA . THR A 1 98 ? 0.051 -2.857 -7.913 1.00 92.56 98 THR A CA 1
ATOM 753 C C . THR A 1 98 ? 1.264 -3.659 -8.363 1.00 92.56 98 THR A C 1
ATOM 755 O O . THR A 1 98 ? 2.375 -3.426 -7.873 1.00 92.56 98 THR A O 1
ATOM 758 N N . THR A 1 99 ? 1.056 -4.600 -9.290 1.00 86.69 99 THR A N 1
ATOM 759 C CA . THR A 1 99 ? 2.130 -5.416 -9.886 1.00 86.69 99 THR A CA 1
ATOM 760 C C . THR A 1 99 ? 2.275 -5.147 -11.367 1.00 86.69 99 THR A C 1
ATOM 762 O O . THR A 1 99 ? 1.329 -5.479 -12.110 1.00 86.69 99 THR A O 1
#

Secondary structure (DSSP, 8-state):
-TTTT--TTS-EEEPPPTT---HHHHHHHHHHTT--EEEEE--TT-HHHHHHHHHHHHHH--EEEEETGGGGHHHHHHHHHHHHH-S---TT-EEEEE-